Protein AF-A0A853CDH7-F1 (afdb_monomer)

Organism: NCBI:txid2026353

Structure (mmCIF, N/CA/C/O backbone):
data_AF-A0A853CDH7-F1
#
_entry.id   AF-A0A853CDH7-F1
#
loop_
_atom_site.group_PDB
_atom_site.id
_atom_site.type_symbol
_atom_site.label_atom_id
_atom_site.label_alt_id
_atom_site.label_comp_id
_atom_site.label_asym_id
_atom_site.label_entity_id
_atom_site.label_seq_id
_atom_site.pdbx_PDB_ins_code
_atom_site.Cartn_x
_atom_site.Cartn_y
_atom_site.Cartn_z
_atom_site.occupancy
_atom_site.B_iso_or_equiv
_atom_site.auth_seq_id
_atom_site.auth_comp_id
_atom_site.auth_asym_id
_atom_site.auth_atom_id
_atom_site.pdbx_PDB_model_num
ATOM 1 N N . MET A 1 1 ? 2.719 20.093 34.905 1.00 59.91 1 MET A N 1
ATOM 2 C CA . MET A 1 1 ? 2.509 20.509 33.494 1.00 59.91 1 MET A CA 1
ATOM 3 C C . MET A 1 1 ? 3.805 20.826 32.738 1.00 59.91 1 MET A C 1
ATOM 5 O O . MET A 1 1 ? 3.931 20.360 31.616 1.00 59.91 1 MET A O 1
ATOM 9 N N . ARG A 1 2 ? 4.792 21.527 33.325 1.00 69.69 2 ARG A N 1
ATOM 10 C CA . ARG A 1 2 ? 6.049 21.922 32.642 1.00 69.69 2 ARG A CA 1
ATOM 11 C C . ARG A 1 2 ? 6.884 20.754 32.084 1.00 69.69 2 ARG A C 1
ATOM 13 O O . ARG A 1 2 ? 7.330 20.826 30.949 1.00 69.69 2 ARG A O 1
ATOM 20 N N . SER A 1 3 ? 7.018 19.650 32.823 1.00 78.12 3 SER A N 1
ATOM 21 C CA . SER A 1 3 ? 7.796 18.475 32.381 1.00 78.12 3 SER A CA 1
ATOM 22 C C . SER A 1 3 ? 7.256 17.836 31.089 1.00 78.12 3 SER A C 1
ATOM 24 O O . SER A 1 3 ? 8.031 17.579 30.176 1.00 78.12 3 SER A O 1
ATOM 26 N N . ARG A 1 4 ? 5.930 17.687 30.942 1.00 84.50 4 ARG A N 1
ATOM 27 C CA . ARG A 1 4 ? 5.322 17.115 29.723 1.00 84.50 4 ARG A CA 1
ATOM 28 C C . ARG A 1 4 ? 5.527 17.996 28.489 1.00 84.50 4 ARG A C 1
ATOM 30 O O . ARG A 1 4 ? 5.708 17.471 27.398 1.00 84.50 4 ARG A O 1
ATOM 37 N N . VAL A 1 5 ? 5.527 19.318 28.668 1.00 88.19 5 VAL A N 1
ATOM 38 C CA . VAL A 1 5 ? 5.786 20.285 27.587 1.00 88.19 5 VAL A CA 1
ATOM 39 C C . VAL A 1 5 ? 7.238 20.192 27.122 1.00 88.19 5 VAL A C 1
ATOM 41 O O . VAL A 1 5 ? 7.491 20.151 25.922 1.00 88.19 5 VAL A O 1
ATOM 44 N N . VAL A 1 6 ? 8.185 20.080 28.059 1.00 88.88 6 VAL A N 1
ATOM 45 C CA . VAL A 1 6 ? 9.607 19.892 27.736 1.00 88.88 6 VAL A CA 1
ATOM 46 C C . VAL A 1 6 ? 9.821 18.572 26.996 1.00 88.88 6 VAL A C 1
ATOM 48 O O . VAL A 1 6 ? 10.463 18.562 25.950 1.00 88.88 6 VAL A O 1
ATOM 51 N N . THR A 1 7 ? 9.228 17.471 27.465 1.00 86.25 7 THR A N 1
ATOM 52 C CA . THR A 1 7 ? 9.325 16.177 26.774 1.00 86.25 7 THR A CA 1
ATOM 53 C C . THR A 1 7 ? 8.718 16.237 25.372 1.00 86.25 7 THR A C 1
ATOM 55 O O . THR A 1 7 ? 9.333 15.752 24.426 1.00 86.25 7 THR A O 1
ATOM 58 N N . ALA A 1 8 ? 7.555 16.875 25.204 1.00 90.25 8 ALA A N 1
ATOM 59 C CA . ALA A 1 8 ? 6.933 17.043 23.891 1.00 90.25 8 ALA A CA 1
ATOM 60 C C . ALA A 1 8 ? 7.823 17.853 22.936 1.00 90.25 8 ALA A C 1
ATOM 62 O O . ALA A 1 8 ? 7.998 17.458 21.783 1.00 90.25 8 ALA A O 1
ATOM 63 N N . LEU A 1 9 ? 8.439 18.937 23.415 1.00 91.38 9 LEU A N 1
ATOM 64 C CA . LEU A 1 9 ? 9.381 19.736 22.631 1.00 91.38 9 LEU A CA 1
ATOM 65 C C . LEU A 1 9 ? 10.607 18.925 22.206 1.00 91.38 9 LEU A C 1
ATOM 67 O O . LEU A 1 9 ? 10.959 18.940 21.029 1.00 91.38 9 LEU A O 1
ATOM 71 N N . VAL A 1 10 ? 11.214 18.172 23.127 1.00 93.69 10 VAL A N 1
ATOM 72 C CA . VAL A 1 10 ? 12.392 17.339 22.835 1.00 93.69 10 VAL A CA 1
ATOM 73 C C . VAL A 1 10 ? 12.064 16.259 21.803 1.00 93.69 10 VAL A C 1
ATOM 75 O O . VAL A 1 10 ? 12.795 16.105 20.827 1.00 93.69 10 VAL A O 1
ATOM 78 N N . VAL A 1 11 ? 10.942 15.550 21.965 1.00 92.50 11 VAL A N 1
ATOM 79 C CA . VAL A 1 11 ? 10.511 14.507 21.019 1.00 92.50 11 VAL A CA 1
ATOM 80 C C . VAL A 1 11 ? 10.202 15.106 19.645 1.00 92.50 11 VAL A C 1
ATOM 82 O O . VAL A 1 11 ? 10.595 14.541 18.625 1.00 92.50 11 VAL A O 1
ATOM 85 N N . THR A 1 12 ? 9.561 16.277 19.598 1.00 91.00 12 THR A N 1
ATOM 86 C CA . THR A 1 12 ? 9.256 16.967 18.334 1.00 91.00 12 THR A CA 1
ATOM 87 C C . THR A 1 12 ? 10.538 17.403 17.627 1.00 91.00 12 THR A C 1
ATOM 89 O O . THR A 1 12 ? 10.708 17.135 16.438 1.00 91.00 12 THR A O 1
ATOM 92 N N . ALA A 1 13 ? 11.470 18.023 18.355 1.00 93.06 13 ALA A N 1
ATOM 93 C CA . ALA A 1 13 ? 12.754 18.451 17.810 1.00 93.06 13 ALA A CA 1
ATOM 94 C C . ALA A 1 13 ? 13.559 17.255 17.276 1.00 93.06 13 ALA A C 1
ATOM 96 O O . ALA A 1 13 ? 14.056 17.308 16.151 1.00 93.06 13 ALA A O 1
ATOM 97 N N . ALA A 1 14 ? 13.611 16.150 18.025 1.00 91.25 14 ALA A N 1
ATOM 98 C CA . ALA A 1 14 ? 14.257 14.913 17.589 1.00 91.25 14 ALA A CA 1
ATOM 99 C C . ALA A 1 14 ? 13.589 14.310 16.336 1.00 91.25 14 ALA A C 1
ATOM 101 O O . ALA A 1 14 ? 14.267 13.892 15.400 1.00 91.25 14 ALA A O 1
ATOM 102 N N . GLY A 1 15 ? 12.255 14.304 16.261 1.00 91.25 15 GLY A N 1
ATOM 103 C CA . GLY A 1 15 ? 11.535 13.823 15.078 1.00 91.25 15 GLY A CA 1
AT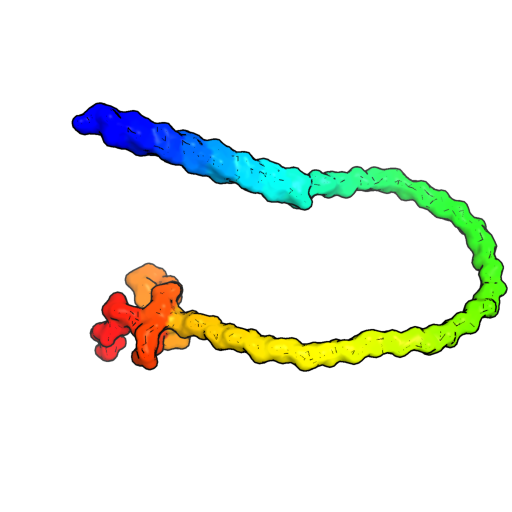OM 104 C C . GLY A 1 15 ? 11.805 14.667 13.826 1.00 91.25 15 GLY A C 1
ATOM 105 O O . GLY A 1 15 ? 11.985 14.129 12.726 1.00 91.25 15 GLY A O 1
ATOM 106 N N . LEU A 1 16 ? 11.882 15.993 13.985 1.00 90.88 16 LEU A N 1
ATOM 107 C CA . LEU A 1 16 ? 12.185 16.924 12.897 1.00 90.88 16 LEU A CA 1
ATOM 108 C C . LEU A 1 16 ? 13.619 16.754 12.378 1.00 90.88 16 LEU A C 1
ATOM 110 O O . LEU A 1 16 ? 13.819 16.738 11.158 1.00 90.88 16 LEU A O 1
ATOM 114 N N . THR A 1 17 ? 14.602 16.564 13.264 1.00 89.75 17 THR A N 1
ATOM 115 C CA . THR A 1 17 ? 16.004 16.348 12.867 1.00 89.75 17 THR A CA 1
ATOM 116 C C . THR A 1 17 ? 16.187 15.019 12.139 1.00 89.75 17 THR A C 1
ATOM 118 O O . THR A 1 17 ? 16.797 14.997 11.068 1.00 89.75 17 THR A O 1
ATOM 121 N N . VAL A 1 18 ? 15.581 13.932 12.631 1.00 93.00 18 VAL A N 1
ATOM 122 C CA . VAL A 1 18 ? 15.607 12.616 11.965 1.00 93.00 18 VAL A CA 1
ATOM 123 C C . VAL A 1 18 ? 14.965 12.689 10.576 1.00 93.00 18 VAL A C 1
ATOM 125 O O . VAL A 1 18 ? 15.539 12.213 9.593 1.00 93.00 18 VAL A O 1
ATOM 128 N N . SER A 1 19 ? 13.814 13.355 10.454 1.00 87.94 19 SER A N 1
ATOM 129 C CA . SER A 1 19 ? 13.125 13.533 9.168 1.00 87.94 19 SER A CA 1
ATOM 130 C C . SER A 1 19 ? 13.953 14.346 8.167 1.00 87.94 19 SER A C 1
ATOM 132 O O . SER A 1 19 ? 14.002 14.019 6.977 1.00 87.94 19 SER A O 1
ATOM 134 N N . ALA A 1 20 ? 14.626 15.403 8.630 1.00 86.38 20 ALA A N 1
ATOM 135 C CA . ALA A 1 20 ? 15.514 16.214 7.801 1.00 86.38 20 ALA A CA 1
ATOM 136 C C . ALA A 1 20 ? 16.762 15.431 7.354 1.00 86.38 20 ALA A C 1
ATOM 138 O O . ALA A 1 20 ? 17.140 15.505 6.181 1.00 86.38 20 ALA A O 1
ATOM 139 N N . ALA A 1 21 ? 17.361 14.637 8.246 1.00 90.19 21 ALA A N 1
ATOM 140 C CA . ALA A 1 21 ? 18.499 13.779 7.927 1.00 90.19 21 ALA A CA 1
ATOM 141 C C . ALA A 1 21 ? 18.134 12.722 6.869 1.00 90.19 21 ALA A C 1
ATOM 143 O O . ALA A 1 21 ? 18.835 12.590 5.866 1.00 90.19 21 ALA A O 1
ATOM 144 N N . LEU A 1 22 ? 16.992 12.041 7.021 1.00 88.00 22 LEU A N 1
ATOM 145 C CA . LEU A 1 22 ? 16.495 11.064 6.044 1.00 88.00 22 LEU A CA 1
ATOM 146 C C . LEU A 1 22 ? 16.242 11.689 4.666 1.00 88.00 22 LEU A C 1
ATOM 148 O O . LEU A 1 22 ? 16.622 11.103 3.649 1.00 88.00 22 LEU A O 1
ATOM 152 N N . ARG A 1 23 ? 15.651 12.894 4.615 1.00 82.56 23 ARG A N 1
ATOM 153 C CA . ARG A 1 23 ? 15.472 13.642 3.358 1.00 82.56 23 ARG A CA 1
ATOM 154 C C . ARG A 1 23 ? 16.808 13.973 2.694 1.00 82.56 23 ARG A C 1
ATOM 156 O O . ARG A 1 23 ? 16.942 13.761 1.493 1.00 82.56 23 ARG A O 1
ATOM 163 N N . ARG A 1 24 ? 17.813 14.415 3.460 1.00 79.94 24 ARG A N 1
ATOM 164 C CA . ARG A 1 24 ? 19.162 14.685 2.928 1.00 79.94 24 ARG A CA 1
ATOM 165 C C . ARG A 1 24 ? 19.850 13.426 2.408 1.00 79.94 24 ARG A C 1
ATOM 167 O O . ARG A 1 2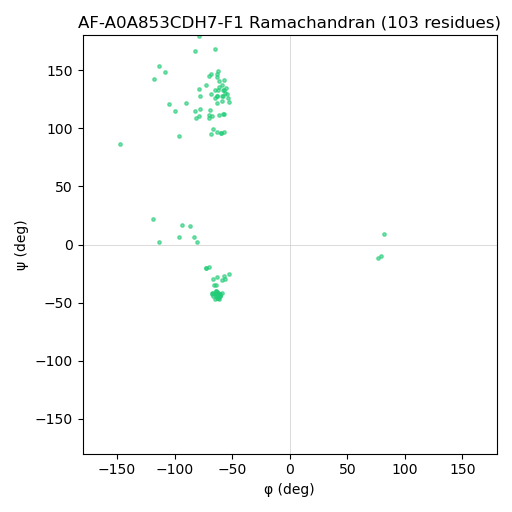4 ? 20.448 13.476 1.340 1.00 79.94 24 ARG A O 1
ATOM 174 N N . ILE A 1 25 ? 19.753 12.302 3.117 1.00 81.19 25 ILE A N 1
ATOM 175 C CA . ILE A 1 25 ? 20.355 11.031 2.681 1.00 81.19 25 ILE A CA 1
ATOM 176 C C . ILE A 1 25 ? 19.701 10.545 1.383 1.00 81.19 25 ILE A C 1
ATOM 178 O O . ILE A 1 25 ? 20.403 10.155 0.452 1.00 81.19 25 ILE A O 1
ATOM 182 N N . ARG A 1 26 ? 18.367 10.612 1.286 1.00 78.62 26 ARG A N 1
ATOM 183 C CA . ARG A 1 26 ? 17.640 10.270 0.053 1.00 78.62 26 ARG A CA 1
ATOM 184 C C . ARG A 1 26 ? 17.987 11.209 -1.101 1.00 78.62 26 ARG A C 1
ATOM 186 O O . ARG A 1 26 ? 18.230 10.725 -2.196 1.00 78.62 26 ARG A O 1
ATOM 193 N N . GLY A 1 27 ? 18.088 12.514 -0.847 1.00 73.31 27 GLY A N 1
ATOM 194 C CA . GLY A 1 27 ? 18.522 13.496 -1.844 1.00 73.31 27 GLY A CA 1
ATOM 195 C C . GLY A 1 27 ? 19.952 13.259 -2.336 1.00 73.31 27 GLY A C 1
ATOM 196 O O . GLY A 1 27 ? 20.188 13.285 -3.536 1.00 73.31 27 GLY A O 1
ATOM 197 N N . ARG A 1 28 ? 20.896 12.927 -1.441 1.00 65.69 28 ARG A N 1
ATOM 198 C CA . ARG A 1 28 ? 22.268 12.550 -1.832 1.00 65.69 28 ARG A CA 1
ATOM 199 C C . ARG A 1 28 ? 22.315 11.269 -2.662 1.00 65.69 28 ARG A C 1
ATOM 201 O O . ARG A 1 28 ? 23.132 11.169 -3.564 1.00 65.69 28 ARG A O 1
ATOM 208 N N . ARG A 1 29 ? 21.438 10.299 -2.385 1.00 58.84 29 ARG A N 1
ATOM 209 C CA . ARG A 1 29 ? 21.314 9.086 -3.213 1.00 58.84 29 ARG A CA 1
ATOM 210 C C . ARG A 1 29 ? 20.649 9.351 -4.569 1.00 58.84 29 ARG A C 1
ATOM 212 O O . ARG A 1 29 ? 20.832 8.553 -5.476 1.00 58.84 29 ARG A O 1
ATOM 219 N N . ALA A 1 30 ? 19.907 10.448 -4.705 1.00 60.00 30 ALA A N 1
ATOM 220 C CA . ALA A 1 30 ? 19.195 10.828 -5.923 1.00 60.00 30 ALA A CA 1
ATOM 221 C C . ALA A 1 30 ? 19.966 11.825 -6.814 1.00 60.00 30 ALA A C 1
ATOM 223 O O . ALA A 1 30 ? 19.409 12.303 -7.796 1.00 60.00 30 ALA A O 1
ATOM 224 N N . GLY A 1 31 ? 21.222 12.152 -6.495 1.00 46.00 31 GLY A N 1
ATOM 225 C CA . GLY A 1 31 ? 21.977 13.160 -7.235 1.00 46.00 31 GLY A CA 1
ATOM 226 C C . GLY A 1 31 ? 23.469 12.874 -7.293 1.00 46.00 31 GLY A C 1
ATOM 227 O O . GLY A 1 31 ? 24.236 13.436 -6.517 1.00 46.00 31 GLY A O 1
ATOM 228 N N . ALA A 1 32 ? 23.884 12.077 -8.276 1.00 52.03 32 ALA A N 1
ATOM 229 C CA . ALA A 1 32 ? 25.034 12.495 -9.062 1.00 52.03 32 ALA A CA 1
ATOM 230 C C . ALA A 1 32 ? 24.476 13.466 -10.117 1.00 52.03 32 ALA A C 1
ATOM 232 O O . ALA A 1 32 ? 23.655 13.035 -10.931 1.00 52.03 32 ALA A O 1
ATOM 233 N N . PRO A 1 33 ? 24.825 14.764 -10.110 1.00 50.72 33 PRO A N 1
ATOM 234 C CA . PRO A 1 33 ? 24.620 15.560 -11.306 1.00 50.72 33 PRO A CA 1
ATOM 235 C C . PRO A 1 33 ? 25.418 14.876 -12.416 1.00 50.72 33 PRO A C 1
ATOM 237 O O . PRO A 1 33 ? 26.618 14.641 -12.264 1.00 50.72 33 PRO A O 1
ATOM 240 N N . ALA A 1 34 ? 24.744 14.512 -13.506 1.00 51.72 34 ALA A N 1
ATOM 241 C CA . ALA A 1 34 ? 25.426 14.207 -14.747 1.00 51.72 34 ALA A CA 1
ATOM 242 C C . ALA A 1 34 ? 26.176 15.482 -15.140 1.00 51.72 34 ALA A C 1
ATOM 244 O O . ALA A 1 34 ? 25.600 16.426 -15.676 1.00 51.72 34 ALA A O 1
ATOM 245 N N . VAL A 1 35 ? 27.456 15.541 -14.780 1.00 48.44 35 VAL A N 1
ATOM 246 C CA . VAL A 1 35 ? 28.401 16.436 -15.426 1.00 48.44 35 VAL A CA 1
ATOM 247 C C . VAL A 1 35 ? 28.328 16.051 -16.893 1.00 48.44 35 VAL A C 1
ATOM 249 O O . VAL A 1 35 ? 28.667 14.921 -17.246 1.00 48.44 35 VAL A O 1
ATOM 252 N N . SER A 1 36 ? 27.811 16.949 -17.728 1.00 50.69 36 SER A N 1
ATOM 253 C CA . SER A 1 36 ? 27.945 16.838 -19.173 1.00 50.69 36 SER A CA 1
ATOM 254 C C . SER A 1 36 ? 29.438 16.769 -19.464 1.00 50.69 36 SER A C 1
ATOM 256 O O . SER A 1 36 ? 30.130 17.786 -19.447 1.00 50.69 36 SER A O 1
ATOM 258 N N . ALA A 1 37 ? 29.953 15.554 -19.636 1.00 50.88 37 ALA A N 1
ATOM 259 C CA . ALA A 1 37 ? 31.297 15.356 -20.130 1.00 50.88 37 ALA A CA 1
ATOM 260 C C . ALA A 1 37 ? 31.374 16.058 -21.495 1.00 50.88 37 ALA A C 1
ATOM 262 O O . ALA A 1 37 ? 30.450 15.893 -22.302 1.00 50.88 37 ALA A O 1
ATOM 263 N N . PRO A 1 38 ? 32.418 16.859 -21.775 1.00 50.00 38 PRO A N 1
ATOM 264 C CA . PRO A 1 38 ? 32.639 17.320 -23.134 1.00 50.00 38 PRO A CA 1
ATOM 265 C C . PRO A 1 38 ? 32.721 16.082 -24.027 1.00 50.00 38 PRO A C 1
ATOM 267 O O . PRO A 1 38 ? 33.353 15.091 -23.655 1.00 50.00 38 PRO A O 1
ATOM 270 N N . ALA A 1 39 ? 32.031 16.118 -25.166 1.00 58.47 39 ALA A N 1
ATOM 271 C CA . ALA A 1 39 ? 32.054 15.040 -26.139 1.00 58.47 39 ALA A CA 1
ATOM 272 C C . ALA A 1 39 ? 33.500 14.833 -26.611 1.00 58.47 39 ALA A C 1
ATOM 274 O O . ALA A 1 39 ? 33.995 15.543 -27.485 1.00 58.47 39 ALA A O 1
ATOM 275 N N . VAL A 1 40 ? 34.193 13.876 -25.997 1.00 57.97 40 VAL A N 1
ATOM 276 C CA . VAL A 1 40 ? 35.456 13.359 -26.506 1.00 57.97 40 VAL A CA 1
ATOM 277 C C . VAL A 1 40 ? 35.094 12.638 -27.795 1.00 57.97 40 VAL A C 1
ATOM 279 O O . VAL A 1 40 ? 34.398 11.623 -27.767 1.00 57.97 40 VAL A O 1
ATOM 282 N N . GLN A 1 41 ? 35.505 13.200 -28.930 1.00 57.75 41 GLN A N 1
ATOM 283 C CA . GLN A 1 41 ? 35.433 12.500 -30.205 1.00 57.75 41 GLN A CA 1
ATOM 284 C C . GLN A 1 41 ? 36.239 11.210 -30.053 1.00 57.75 41 GLN A C 1
ATOM 286 O O . GLN A 1 41 ? 37.451 11.244 -29.834 1.00 57.75 41 GLN A O 1
ATOM 291 N N . ALA A 1 42 ? 35.545 10.074 -30.080 1.00 60.22 42 ALA A N 1
ATOM 292 C CA . ALA A 1 42 ? 36.193 8.779 -30.012 1.00 60.22 42 ALA A CA 1
ATOM 293 C C . ALA A 1 42 ? 37.101 8.625 -31.245 1.00 60.22 42 ALA A C 1
ATOM 295 O O . ALA A 1 42 ? 36.649 8.908 -32.359 1.00 60.22 42 ALA A O 1
ATOM 296 N N . PRO A 1 43 ? 38.363 8.191 -31.087 1.00 59.34 43 PRO A N 1
ATOM 297 C CA . PRO A 1 43 ? 39.186 7.851 -32.235 1.00 59.34 43 PRO A CA 1
ATOM 298 C C . PRO A 1 43 ? 38.486 6.743 -33.029 1.00 59.34 43 PRO A C 1
ATOM 300 O O . PRO A 1 43 ? 38.091 5.720 -32.467 1.00 59.34 43 PRO A O 1
ATOM 303 N N . VAL A 1 44 ? 38.309 6.963 -34.334 1.00 63.09 44 VAL A N 1
ATOM 304 C CA . VAL A 1 44 ? 37.787 5.951 -35.258 1.00 63.09 44 VAL A CA 1
ATOM 305 C C . VAL A 1 44 ? 38.853 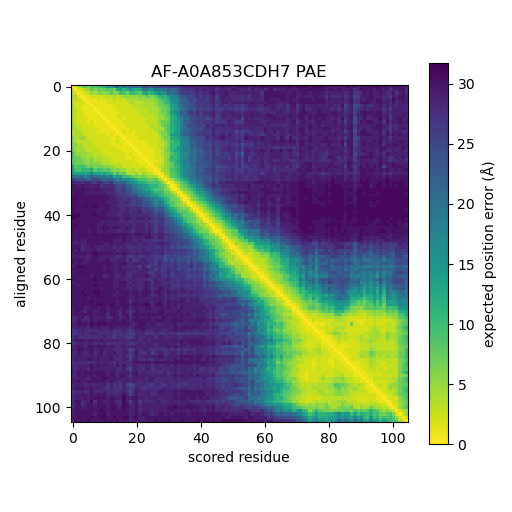4.869 -35.387 1.00 63.09 44 VAL A C 1
ATOM 307 O O . VAL A 1 44 ? 39.815 5.003 -36.140 1.00 63.09 44 VAL A O 1
ATOM 310 N N . VAL A 1 45 ? 38.714 3.815 -34.589 1.00 61.84 45 VAL A N 1
ATOM 311 C CA . VAL A 1 45 ? 39.543 2.616 -34.701 1.00 61.84 45 VAL A CA 1
ATOM 312 C C . VAL A 1 45 ? 39.001 1.809 -35.884 1.00 61.84 45 VAL A C 1
ATOM 314 O O . VAL A 1 45 ? 37.790 1.571 -35.919 1.00 61.84 45 VAL A O 1
ATOM 317 N N . PRO A 1 46 ? 39.829 1.396 -36.861 1.00 60.31 46 PRO A N 1
ATOM 318 C CA . PRO A 1 46 ? 39.356 0.534 -37.935 1.00 60.31 46 PRO A CA 1
ATOM 319 C C . PRO A 1 46 ? 38.785 -0.747 -37.326 1.00 60.31 46 PRO A C 1
ATOM 321 O O . PRO A 1 46 ? 39.428 -1.402 -36.500 1.00 60.31 46 PRO A O 1
ATOM 324 N N . VAL A 1 47 ? 37.552 -1.075 -37.711 1.00 65.12 47 VAL A N 1
ATOM 325 C CA . VAL A 1 47 ? 36.897 -2.318 -37.312 1.00 65.12 47 VAL A CA 1
ATOM 326 C C . VAL A 1 47 ? 37.663 -3.452 -37.978 1.00 65.12 47 VAL A C 1
ATOM 328 O O . VAL A 1 47 ? 37.510 -3.715 -39.165 1.00 65.12 47 VAL A O 1
ATOM 331 N N . VAL A 1 48 ? 38.543 -4.095 -37.214 1.00 68.50 48 VAL A N 1
ATOM 332 C CA . VAL A 1 48 ? 39.082 -5.398 -37.591 1.00 68.50 48 VAL A CA 1
ATOM 333 C C . VAL A 1 48 ? 37.928 -6.376 -37.438 1.00 68.50 48 VAL A C 1
ATOM 335 O O . VAL A 1 48 ? 37.491 -6.641 -36.316 1.00 68.50 48 VAL A O 1
ATOM 338 N N . GLU A 1 49 ? 37.405 -6.851 -38.563 1.00 66.62 49 GLU A N 1
ATOM 339 C CA . GLU A 1 49 ? 36.378 -7.885 -38.597 1.00 66.62 49 GLU A CA 1
ATOM 340 C C . GLU A 1 49 ? 36.958 -9.146 -37.951 1.00 66.62 49 GLU A C 1
ATOM 342 O O . GLU A 1 49 ? 37.936 -9.725 -38.427 1.00 66.62 49 GLU A O 1
ATOM 347 N N . ARG A 1 50 ? 36.435 -9.497 -36.777 1.00 73.12 50 ARG A N 1
ATOM 348 C CA . ARG A 1 50 ? 36.857 -10.678 -36.026 1.00 73.12 50 ARG A CA 1
ATOM 349 C C . ARG A 1 50 ? 35.773 -11.727 -36.176 1.00 73.12 50 ARG A C 1
ATOM 351 O O . ARG A 1 50 ? 34.651 -11.493 -35.729 1.00 73.12 50 ARG A O 1
ATOM 358 N N . ASP A 1 51 ? 36.135 -12.882 -36.726 1.00 76.25 51 ASP A N 1
ATOM 359 C CA . ASP A 1 51 ? 35.299 -14.080 -36.685 1.00 76.25 51 ASP A CA 1
ATOM 360 C C . ASP A 1 51 ? 35.119 -14.513 -35.225 1.00 76.25 51 ASP A C 1
ATOM 362 O O . ASP A 1 51 ? 35.983 -15.146 -34.614 1.00 76.25 51 ASP A O 1
ATOM 366 N N . ALA A 1 52 ? 34.000 -14.107 -34.631 1.00 77.38 52 ALA A N 1
ATOM 367 C CA . ALA A 1 52 ? 33.629 -14.468 -33.274 1.00 77.38 52 ALA A CA 1
ATOM 368 C C . ALA A 1 52 ? 32.612 -15.612 -33.313 1.00 77.38 52 ALA A C 1
ATOM 370 O O . ALA A 1 52 ? 31.479 -15.450 -33.766 1.00 77.38 52 ALA A O 1
ATOM 371 N N . VAL A 1 53 ? 33.008 -16.774 -32.796 1.00 80.44 53 VAL A N 1
ATOM 372 C CA . VAL A 1 53 ? 32.110 -17.921 -32.628 1.00 80.44 53 VAL A CA 1
ATOM 373 C C . VAL A 1 53 ? 31.232 -17.688 -31.396 1.00 80.44 53 VAL A C 1
ATOM 375 O O . VAL A 1 53 ? 31.732 -17.603 -30.273 1.00 80.44 53 VAL A O 1
ATOM 378 N N . ILE A 1 54 ? 29.914 -17.590 -31.592 1.00 80.62 54 ILE A N 1
ATOM 379 C CA . ILE A 1 54 ? 28.948 -17.486 -30.491 1.00 80.62 54 ILE A CA 1
ATOM 380 C C . ILE A 1 54 ? 28.677 -18.887 -29.942 1.00 80.62 54 ILE A C 1
ATOM 382 O O . ILE A 1 54 ? 28.005 -19.697 -30.578 1.00 80.62 54 ILE A O 1
ATOM 386 N N . LEU A 1 55 ? 29.176 -19.164 -28.738 1.00 84.62 55 LEU A N 1
ATOM 387 C CA . LEU A 1 55 ? 28.829 -20.385 -28.017 1.00 84.62 55 LEU A CA 1
ATOM 388 C C . LEU A 1 55 ? 27.449 -20.234 -27.358 1.00 84.62 55 LEU A C 1
ATOM 390 O O . LEU A 1 55 ? 27.184 -19.211 -26.716 1.00 84.62 55 LEU A O 1
ATOM 394 N N . PRO A 1 56 ? 26.559 -21.232 -27.480 1.00 82.00 56 PRO A N 1
ATOM 395 C CA . PRO A 1 56 ? 25.272 -21.198 -26.808 1.00 82.00 56 PRO A CA 1
ATOM 396 C C . PRO A 1 56 ? 25.475 -21.361 -25.298 1.00 82.00 56 PRO A C 1
ATOM 398 O O . PRO A 1 56 ? 25.844 -22.429 -24.814 1.00 82.00 56 PRO A O 1
ATOM 401 N N . PHE A 1 57 ? 25.205 -20.299 -24.542 1.00 82.25 57 PHE A N 1
ATOM 402 C CA . PHE A 1 57 ? 25.126 -20.368 -23.086 1.00 82.25 57 PHE A CA 1
ATOM 403 C C . PHE A 1 57 ? 23.683 -20.678 -22.669 1.00 82.25 57 PHE A C 1
ATOM 405 O O . PHE A 1 57 ? 22.778 -19.905 -23.008 1.00 82.25 57 PHE A O 1
ATOM 412 N N . PRO A 1 58 ? 23.427 -21.777 -21.936 1.00 82.50 58 PRO A N 1
ATOM 413 C CA . PRO A 1 58 ? 22.087 -22.077 -21.457 1.00 82.50 58 PRO A CA 1
ATOM 414 C C . PRO A 1 58 ? 21.646 -20.995 -20.468 1.00 82.50 58 PRO A C 1
ATOM 416 O O . PRO A 1 58 ? 22.341 -20.694 -19.495 1.00 82.50 58 PRO A O 1
ATOM 419 N N . ARG A 1 59 ? 20.481 -20.388 -20.719 1.00 81.75 59 AR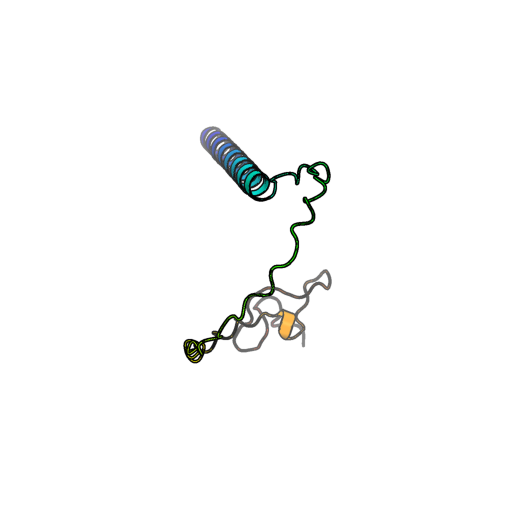G A N 1
ATOM 420 C CA . ARG A 1 59 ? 19.892 -19.441 -19.769 1.00 81.75 59 ARG A CA 1
ATOM 421 C C . ARG A 1 59 ? 19.339 -20.206 -18.565 1.00 81.75 59 ARG A C 1
ATOM 423 O O . ARG A 1 59 ? 18.679 -21.227 -18.764 1.00 81.75 59 ARG A 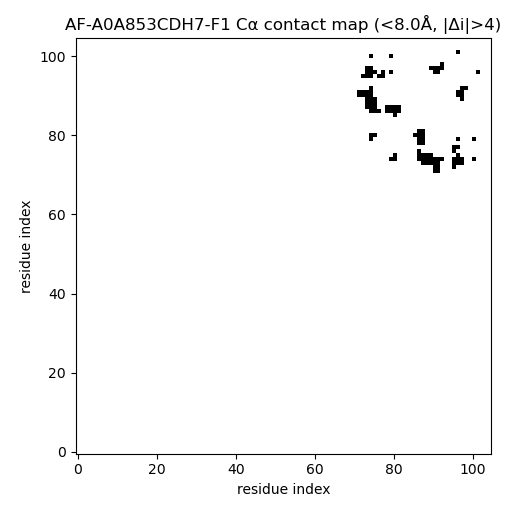O 1
ATOM 430 N N . PRO A 1 60 ? 19.547 -19.707 -17.335 1.00 81.06 60 PRO A N 1
ATOM 431 C CA . PRO A 1 60 ? 18.892 -20.259 -16.159 1.00 81.06 60 PRO A CA 1
ATOM 432 C C . PRO A 1 60 ? 17.374 -20.270 -16.360 1.00 81.06 60 PRO A C 1
ATOM 434 O O . PRO A 1 60 ? 16.789 -19.252 -16.739 1.00 81.06 60 PRO A O 1
ATOM 437 N N . ALA A 1 61 ? 16.740 -21.416 -16.116 1.00 81.00 61 ALA A N 1
ATOM 438 C CA . ALA A 1 61 ? 15.289 -21.517 -16.147 1.00 81.00 61 ALA A CA 1
ATOM 439 C C . ALA A 1 61 ? 14.694 -20.618 -15.052 1.00 81.00 61 ALA A C 1
ATOM 441 O O . ALA A 1 61 ? 15.089 -20.694 -13.888 1.00 81.00 61 ALA A O 1
ATOM 442 N N . VAL A 1 62 ? 13.750 -19.753 -15.427 1.00 80.69 62 VAL A N 1
ATOM 443 C CA . VAL A 1 62 ? 13.013 -18.928 -14.465 1.00 80.69 62 VAL A CA 1
ATOM 444 C C . VAL A 1 62 ? 12.101 -19.853 -13.663 1.00 80.69 62 VAL A C 1
ATOM 446 O O . VAL A 1 62 ? 11.204 -20.483 -14.220 1.00 80.69 62 VAL A O 1
ATOM 449 N N . ALA A 1 63 ? 12.348 -19.950 -12.358 1.00 82.12 63 ALA A N 1
ATOM 450 C CA . ALA A 1 63 ? 11.465 -20.670 -11.453 1.00 82.12 63 ALA A CA 1
ATOM 451 C C . ALA A 1 63 ? 10.079 -19.992 -11.412 1.00 82.12 63 ALA A C 1
ATOM 453 O O . ALA A 1 63 ? 10.008 -18.760 -11.502 1.00 82.12 63 ALA A O 1
ATOM 454 N N . PRO A 1 64 ? 8.982 -20.755 -11.245 1.00 79.19 64 PRO A N 1
ATOM 455 C CA . PRO A 1 64 ? 7.654 -20.182 -11.064 1.00 79.19 64 PRO A CA 1
ATOM 456 C C . PRO A 1 64 ? 7.669 -19.178 -9.910 1.00 79.19 64 PRO A C 1
ATOM 458 O O . PRO A 1 64 ? 8.101 -19.508 -8.803 1.00 79.19 64 PRO A O 1
ATOM 461 N N . GLN A 1 65 ? 7.218 -17.946 -10.162 1.00 80.44 65 GLN A N 1
ATOM 462 C CA . GLN A 1 65 ? 7.092 -16.974 -9.084 1.00 80.44 65 GLN A CA 1
ATOM 463 C C . GLN A 1 65 ? 6.031 -17.462 -8.089 1.00 80.44 65 GLN A C 1
ATOM 465 O O . GLN A 1 65 ? 4.945 -17.871 -8.512 1.00 80.44 65 GLN A O 1
ATOM 470 N N . PRO A 1 66 ? 6.314 -17.424 -6.775 1.00 80.94 66 PRO A N 1
ATOM 471 C CA . PRO A 1 66 ? 5.304 -17.732 -5.778 1.00 80.94 66 PRO A CA 1
ATOM 472 C C . PRO A 1 66 ? 4.124 -16.769 -5.936 1.00 80.94 66 PRO A C 1
ATOM 474 O O . PRO A 1 66 ? 4.317 -15.569 -6.145 1.00 80.94 66 PRO A O 1
ATOM 477 N N . ALA A 1 67 ? 2.904 -17.307 -5.848 1.00 80.19 67 ALA A N 1
ATOM 478 C CA . ALA A 1 67 ? 1.680 -16.526 -5.962 1.00 80.19 67 ALA A CA 1
ATOM 479 C C . ALA A 1 67 ? 1.722 -15.342 -4.986 1.00 80.19 67 ALA A C 1
ATOM 481 O O . ALA A 1 67 ? 1.898 -15.517 -3.777 1.00 80.19 67 ALA A O 1
ATOM 482 N N . GLN A 1 68 ? 1.591 -14.129 -5.523 1.00 78.19 68 GLN A N 1
ATOM 483 C CA . GLN A 1 68 ? 1.631 -12.925 -4.710 1.00 78.19 68 GLN A CA 1
ATOM 484 C C . GLN A 1 68 ? 0.378 -12.889 -3.818 1.00 78.19 68 GLN A C 1
ATOM 486 O O . GLN A 1 68 ? -0.731 -13.060 -4.332 1.00 78.19 68 GLN A O 1
ATOM 491 N N . PRO A 1 69 ? 0.517 -12.683 -2.495 1.00 73.88 69 PRO A N 1
ATOM 492 C CA . PRO A 1 69 ? -0.633 -12.618 -1.605 1.00 73.88 69 PRO A CA 1
ATOM 493 C C . PRO A 1 69 ? -1.604 -11.528 -2.059 1.00 73.88 69 PRO A C 1
ATOM 495 O O . PRO A 1 69 ? -1.186 -10.399 -2.334 1.00 73.88 69 PRO A O 1
ATOM 498 N N . ALA A 1 70 ? -2.897 -11.855 -2.111 1.00 76.00 70 ALA A N 1
ATOM 499 C CA . ALA A 1 70 ? -3.931 -10.879 -2.426 1.00 76.00 70 ALA A CA 1
ATOM 500 C C . ALA A 1 70 ? -3.853 -9.703 -1.440 1.00 76.00 70 ALA A C 1
ATOM 502 O O . ALA A 1 70 ? -3.785 -9.890 -0.220 1.00 76.00 70 ALA A O 1
ATOM 503 N N . ALA A 1 71 ? -3.840 -8.479 -1.969 1.00 79.62 71 ALA A N 1
ATOM 504 C CA . ALA A 1 71 ? -3.828 -7.290 -1.133 1.00 79.62 71 ALA A CA 1
ATOM 505 C C . ALA A 1 71 ? -5.118 -7.222 -0.285 1.00 79.62 71 ALA A C 1
ATOM 507 O O . ALA A 1 71 ? -6.191 -7.584 -0.773 1.00 79.62 71 ALA A O 1
ATOM 508 N N . PRO A 1 72 ? -5.059 -6.736 0.970 1.00 82.44 72 PRO A N 1
ATOM 509 C CA . PRO A 1 72 ? -6.255 -6.583 1.791 1.00 82.44 72 PRO A CA 1
ATOM 510 C C . PRO A 1 72 ? -7.230 -5.579 1.167 1.00 82.44 72 PRO A C 1
ATOM 512 O O . PRO A 1 72 ? -6.845 -4.431 0.919 1.00 82.44 72 PRO A O 1
ATOM 515 N N . ALA A 1 73 ? -8.488 -5.990 0.996 1.00 87.81 73 ALA A N 1
ATOM 516 C CA . ALA A 1 73 ? -9.544 -5.153 0.433 1.00 87.81 73 ALA A CA 1
ATOM 517 C C . ALA A 1 73 ? -9.748 -3.851 1.228 1.00 87.81 73 ALA A C 1
ATOM 519 O O . ALA A 1 73 ? -9.685 -3.814 2.469 1.00 87.81 73 ALA A O 1
ATOM 520 N N . ARG A 1 74 ? -10.011 -2.761 0.507 1.00 90.44 74 ARG A N 1
ATOM 521 C CA . ARG A 1 74 ? -10.305 -1.436 1.056 1.00 90.44 74 ARG A CA 1
ATOM 522 C C . ARG A 1 74 ? -11.771 -1.100 0.858 1.00 90.44 74 ARG A C 1
ATOM 524 O O . ARG A 1 74 ? -12.400 -1.492 -0.114 1.00 90.44 74 ARG A O 1
ATOM 531 N N . CYS A 1 75 ? -12.325 -0.326 1.785 1.00 91.31 75 CYS A N 1
ATOM 532 C CA . CYS A 1 75 ? -13.724 0.091 1.717 1.00 91.31 75 CYS A CA 1
ATOM 533 C C . CYS A 1 75 ? -14.045 0.870 0.426 1.00 91.31 75 CYS A C 1
ATOM 535 O O . CYS A 1 75 ? -15.172 0.811 -0.067 1.00 91.31 75 CYS A O 1
ATOM 537 N N . GLY A 1 76 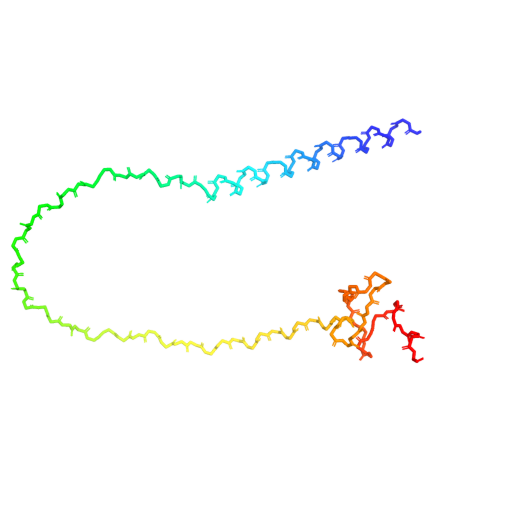? -13.066 1.601 -0.113 1.00 88.81 76 GLY A N 1
ATOM 538 C CA . GLY A 1 76 ? -13.163 2.318 -1.382 1.00 88.81 76 GLY A CA 1
ATOM 539 C C . GLY A 1 76 ? -13.371 1.407 -2.589 1.00 88.81 76 GLY A C 1
ATOM 540 O O . GLY A 1 76 ? -14.052 1.823 -3.522 1.00 88.81 76 GLY A O 1
ATOM 541 N N . ASP A 1 77 ? -12.897 0.159 -2.533 1.00 88.19 77 ASP A N 1
ATOM 542 C CA . ASP A 1 77 ? -13.056 -0.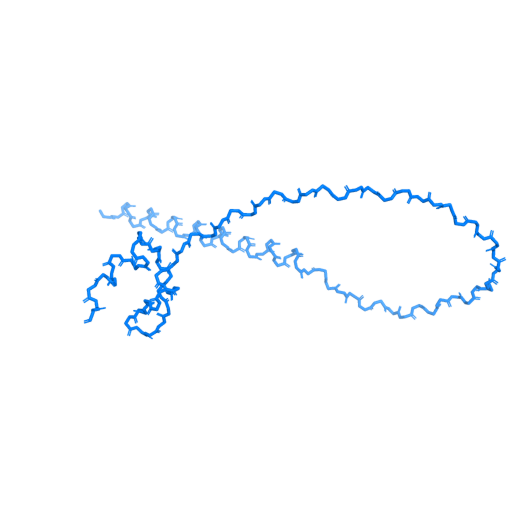821 -3.615 1.00 88.19 77 ASP A CA 1
ATOM 543 C C . ASP A 1 77 ? -14.535 -1.211 -3.793 1.00 88.19 77 ASP A C 1
ATOM 545 O O . ASP A 1 77 ? -14.988 -1.485 -4.897 1.00 8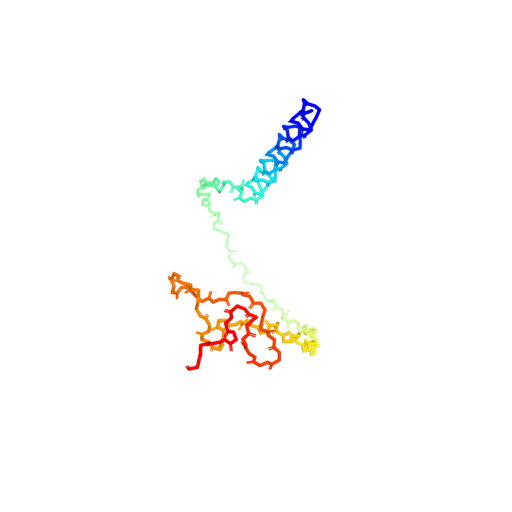8.19 77 ASP A O 1
ATOM 549 N N . SER A 1 78 ? -15.320 -1.162 -2.707 1.00 84.00 78 SER A N 1
ATOM 550 C CA . SER A 1 78 ? -16.782 -1.368 -2.703 1.00 84.00 78 SER A CA 1
ATOM 551 C C . SER A 1 78 ? -17.582 -0.058 -2.815 1.00 84.00 78 SER A C 1
ATOM 553 O O . SER A 1 78 ? -18.762 -0.004 -2.460 1.00 84.00 78 SER A O 1
ATOM 555 N N . GLY A 1 79 ? -16.939 1.035 -3.240 1.00 86.06 79 GLY A N 1
ATOM 556 C CA . GLY A 1 79 ? -17.576 2.341 -3.431 1.00 86.06 79 GLY A CA 1
ATOM 557 C C . GLY A 1 79 ? -17.733 3.184 -2.162 1.00 86.06 79 GLY A C 1
ATOM 558 O O . GLY A 1 79 ? -18.387 4.226 -2.198 1.00 86.06 79 GLY A O 1
ATOM 559 N N . GLY A 1 80 ? -17.139 2.783 -1.033 1.00 87.44 80 GLY A N 1
ATOM 560 C CA . GLY A 1 80 ? -17.134 3.605 0.176 1.00 87.44 80 GLY A CA 1
ATOM 561 C C . GLY A 1 80 ? -16.373 4.912 -0.049 1.00 87.44 80 GLY A C 1
ATOM 562 O O . GLY A 1 80 ? -15.186 4.894 -0.371 1.00 87.44 80 GLY A O 1
ATOM 563 N N . ARG A 1 81 ? -17.039 6.051 0.147 1.00 88.38 81 ARG A N 1
ATOM 564 C CA . ARG A 1 81 ? -16.444 7.389 0.041 1.00 88.38 81 ARG A CA 1
ATOM 565 C C . ARG A 1 81 ? -16.510 8.109 1.378 1.00 88.38 81 ARG A C 1
ATOM 567 O O . ARG A 1 81 ? -17.491 8.013 2.106 1.00 88.38 81 ARG A O 1
ATOM 574 N N . THR A 1 82 ? -15.463 8.861 1.681 1.00 87.31 82 THR A N 1
ATOM 575 C CA . THR A 1 82 ? -15.436 9.804 2.802 1.00 87.31 82 THR A CA 1
ATOM 576 C C . THR A 1 82 ? -16.443 10.937 2.581 1.00 87.31 82 THR A C 1
ATOM 578 O O . THR A 1 82 ? -16.933 11.140 1.470 1.00 87.31 82 THR A O 1
ATOM 581 N N . LYS A 1 83 ? -16.707 11.740 3.618 1.00 83.88 83 LYS A N 1
ATOM 582 C CA . LYS A 1 83 ? -17.589 12.918 3.514 1.00 83.88 83 LYS A CA 1
ATOM 583 C C . LYS A 1 83 ? -17.128 13.927 2.448 1.00 83.88 83 LYS A C 1
ATOM 585 O O . LYS A 1 83 ? -17.954 14.624 1.878 1.00 83.88 83 LYS A O 1
ATOM 590 N N . ALA A 1 84 ? -15.829 13.973 2.154 1.00 88.00 84 ALA A N 1
ATOM 591 C CA . ALA A 1 84 ? -15.247 14.808 1.103 1.00 88.00 84 ALA A CA 1
ATOM 592 C C . ALA A 1 84 ? -15.332 14.178 -0.306 1.00 88.00 84 ALA A C 1
ATOM 594 O O . ALA A 1 84 ? -14.716 14.677 -1.240 1.00 88.00 84 ALA A O 1
ATOM 595 N N . GLY A 1 85 ? -16.022 13.044 -0.470 1.00 87.81 85 GLY A N 1
ATOM 596 C CA . GLY A 1 85 ? -16.165 12.341 -1.750 1.00 87.81 85 GLY A CA 1
ATOM 597 C C . GLY A 1 85 ? -14.960 11.486 -2.164 1.00 87.81 85 GLY A C 1
ATOM 598 O O . GLY A 1 85 ? -15.080 10.678 -3.082 1.00 87.81 85 GLY A O 1
ATOM 599 N N . ALA A 1 86 ? -13.822 11.589 -1.472 1.00 90.25 86 ALA A N 1
ATOM 600 C CA . ALA A 1 86 ? -12.645 10.759 -1.736 1.00 90.25 86 ALA A CA 1
ATOM 601 C C . ALA A 1 86 ? -12.886 9.282 -1.355 1.00 90.25 86 ALA A C 1
ATOM 603 O O . ALA A 1 86 ? -13.595 9.033 -0.372 1.00 90.25 86 ALA A O 1
ATOM 604 N N . PRO A 1 87 ? -12.292 8.301 -2.066 1.00 89.00 87 PRO A N 1
ATOM 605 C CA . PRO A 1 87 ? -12.440 6.883 -1.741 1.00 89.00 87 PRO A CA 1
ATOM 606 C C . PRO A 1 87 ? -11.900 6.566 -0.343 1.00 89.00 87 PRO A C 1
ATOM 608 O O . PRO A 1 87 ? -10.868 7.077 0.094 1.00 89.00 87 PRO A O 1
ATOM 611 N N . CYS A 1 88 ? -12.608 5.701 0.376 1.00 89.94 88 CYS A N 1
ATOM 612 C CA . CYS A 1 88 ? -12.250 5.325 1.733 1.00 89.94 88 CYS A CA 1
ATOM 613 C C . CYS A 1 88 ? -11.109 4.295 1.737 1.00 89.94 88 CYS A C 1
ATOM 615 O O . 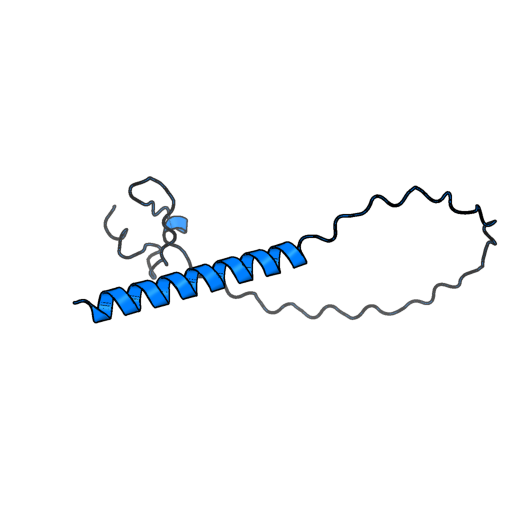CYS A 1 88 ? -11.298 3.129 1.399 1.00 89.94 88 CYS A O 1
ATOM 617 N N . ALA A 1 89 ? -9.921 4.702 2.191 1.00 90.62 89 ALA A N 1
ATOM 618 C CA . ALA A 1 89 ? -8.745 3.827 2.290 1.00 90.62 89 ALA A CA 1
ATOM 619 C C . ALA A 1 89 ? -8.738 2.912 3.538 1.00 90.62 89 ALA A C 1
ATOM 621 O O . ALA A 1 89 ? -7.776 2.169 3.777 1.00 90.62 89 ALA A O 1
ATOM 622 N N . ALA A 1 90 ? -9.792 2.956 4.361 1.00 91.00 90 ALA A N 1
ATOM 623 C CA . ALA A 1 90 ? -9.932 2.065 5.509 1.00 91.00 90 ALA A CA 1
ATOM 624 C C . ALA A 1 90 ? -10.011 0.600 5.050 1.00 91.00 90 ALA A C 1
ATOM 626 O O . ALA A 1 90 ? -10.522 0.308 3.965 1.00 91.00 90 ALA A O 1
ATOM 627 N N . ARG A 1 91 ? -9.520 -0.333 5.877 1.00 89.94 91 ARG A N 1
ATOM 628 C CA . ARG A 1 91 ? -9.688 -1.768 5.598 1.00 89.94 91 ARG A CA 1
ATOM 629 C C . ARG A 1 91 ? -11.173 -2.110 5.564 1.00 89.94 91 ARG A C 1
ATOM 631 O O . ARG A 1 91 ? -11.933 -1.671 6.431 1.00 89.94 91 ARG A O 1
ATOM 638 N N . ALA A 1 92 ? -11.561 -2.886 4.563 1.00 88.69 92 ALA A N 1
ATOM 639 C CA . ALA A 1 92 ? -12.879 -3.482 4.521 1.00 88.69 92 ALA A CA 1
ATOM 640 C C . ALA A 1 92 ? -12.999 -4.571 5.599 1.00 88.69 92 ALA A C 1
ATOM 642 O O . ALA A 1 92 ? -12.038 -5.276 5.907 1.00 88.69 92 ALA A O 1
ATOM 643 N N . THR A 1 93 ? -14.192 -4.693 6.175 1.00 87.06 93 THR A N 1
ATOM 644 C CA . THR A 1 93 ? -14.597 -5.903 6.901 1.00 87.06 93 THR A CA 1
ATOM 645 C C . THR A 1 93 ? -15.002 -6.985 5.891 1.00 87.06 93 THR A C 1
ATOM 647 O O . THR A 1 93 ? -14.999 -6.730 4.686 1.00 87.06 93 THR A O 1
ATOM 650 N N . ALA A 1 94 ? -15.401 -8.176 6.353 1.00 82.88 94 ALA A N 1
ATOM 651 C CA . ALA A 1 94 ? -15.870 -9.253 5.470 1.00 82.88 94 ALA A CA 1
ATOM 652 C C . ALA A 1 94 ? -17.001 -8.823 4.507 1.00 82.88 94 ALA A C 1
ATOM 654 O O . ALA A 1 94 ? -17.131 -9.385 3.429 1.00 82.88 94 ALA A O 1
ATOM 655 N N . GLY A 1 95 ? -17.781 -7.790 4.854 1.00 81.56 95 GLY A N 1
ATOM 656 C CA . GLY A 1 95 ? -18.834 -7.231 3.997 1.00 81.56 95 GLY A CA 1
ATOM 657 C C . GLY A 1 95 ? -18.376 -6.150 3.008 1.00 81.56 95 GLY A C 1
ATOM 658 O O . GLY A 1 95 ? -19.207 -5.371 2.552 1.00 81.56 95 GLY A O 1
ATOM 659 N N . GLY A 1 96 ? -17.074 -5.997 2.743 1.00 85.00 96 GLY A N 1
ATOM 660 C CA . GLY A 1 96 ? -16.546 -5.035 1.759 1.00 85.00 96 GLY A CA 1
ATOM 661 C C . GLY A 1 96 ? -16.528 -3.566 2.213 1.00 85.00 96 GLY A C 1
ATOM 662 O O . GLY A 1 96 ? -15.856 -2.733 1.609 1.00 85.00 96 GLY A O 1
ATOM 663 N N . ARG A 1 97 ? -17.188 -3.222 3.328 1.00 86.56 97 ARG A N 1
ATOM 664 C CA . ARG A 1 97 ? -17.197 -1.863 3.903 1.00 86.56 97 ARG A CA 1
ATOM 665 C C . ARG A 1 97 ? -16.496 -1.808 5.258 1.00 86.56 97 ARG A C 1
ATOM 667 O O . ARG A 1 97 ? -16.423 -2.804 5.979 1.00 86.56 97 ARG A O 1
ATOM 674 N N . CYS A 1 98 ? -15.963 -0.644 5.621 1.00 90.06 98 CYS A N 1
ATOM 675 C CA . CYS A 1 98 ? -15.425 -0.405 6.960 1.00 90.06 98 CYS A CA 1
ATOM 676 C C . CYS A 1 98 ? -16.548 -0.036 7.945 1.00 90.06 98 CYS A C 1
ATOM 678 O O . CYS A 1 98 ? -17.657 0.315 7.538 1.00 90.06 98 CYS A O 1
ATOM 680 N N . HIS A 1 99 ? -16.256 -0.054 9.249 1.00 86.69 99 HIS A N 1
ATOM 681 C CA . HIS A 1 99 ? -17.240 0.287 10.285 1.00 86.69 99 HIS A CA 1
ATOM 682 C C . HIS A 1 99 ? -17.858 1.687 10.117 1.00 86.69 99 HIS A C 1
ATOM 684 O O . HIS A 1 99 ? -19.025 1.872 10.448 1.00 86.69 99 HIS A O 1
ATOM 690 N N . HIS A 1 100 ? -17.128 2.644 9.534 1.00 82.88 100 HIS A N 1
ATOM 691 C CA . HIS A 1 100 ? -17.631 3.997 9.265 1.00 82.88 100 HIS A CA 1
ATOM 692 C C . HIS A 1 100 ? -18.645 4.074 8.114 1.00 82.88 100 HIS A C 1
ATOM 694 O O . HIS A 1 100 ? -19.403 5.035 8.038 1.00 82.88 100 HIS A O 1
ATOM 700 N N . HIS A 1 101 ? -18.676 3.077 7.226 1.00 78.50 101 HIS A N 1
ATOM 701 C CA . HIS A 1 101 ? -19.545 3.048 6.044 1.00 78.50 101 HIS A CA 1
ATOM 702 C C . HIS A 1 101 ? -20.525 1.871 6.062 1.00 78.50 101 HIS A C 1
ATOM 704 O O . HIS A 1 101 ? -21.035 1.475 5.019 1.00 78.50 101 HIS A O 1
ATOM 710 N N . ARG A 1 102 ? -20.808 1.305 7.241 1.00 70.25 102 ARG A N 1
ATOM 711 C CA . ARG A 1 102 ? -21.745 0.182 7.398 1.00 70.25 102 ARG A CA 1
ATOM 712 C C . ARG A 1 102 ? -23.217 0.572 7.159 1.00 70.25 102 ARG A C 1
ATOM 714 O O . ARG A 1 102 ? -24.023 -0.317 6.933 1.00 70.25 102 ARG A O 1
ATOM 721 N N . LEU A 1 103 ? -23.556 1.865 7.225 1.00 58.31 103 LEU A N 1
ATOM 722 C CA . LEU A 1 103 ? -24.932 2.357 7.424 1.00 58.31 103 LEU A CA 1
ATOM 723 C C . LEU A 1 103 ? -25.569 3.121 6.245 1.00 58.31 103 LEU A C 1
ATOM 725 O O . LEU A 1 103 ? -26.691 3.584 6.392 1.00 58.31 103 LEU A O 1
ATOM 729 N N . ALA A 1 104 ? -24.901 3.280 5.101 1.00 50.56 104 ALA A N 1
ATOM 730 C CA . ALA A 1 104 ? -25.517 3.918 3.931 1.00 50.56 104 ALA A CA 1
ATOM 731 C C . ALA A 1 104 ? -26.064 2.834 2.987 1.00 50.56 104 ALA A C 1
ATOM 733 O O . ALA A 1 104 ? -25.300 2.281 2.191 1.00 50.56 104 ALA A O 1
ATOM 734 N N . ALA A 1 105 ? -27.344 2.495 3.148 1.00 47.50 105 ALA A N 1
ATOM 735 C CA . ALA A 1 105 ? -28.135 1.674 2.232 1.00 47.50 105 ALA A CA 1
ATOM 736 C C . ALA A 1 105 ? -29.216 2.552 1.599 1.00 47.50 105 ALA A C 1
ATOM 738 O O . ALA A 1 105 ? -29.796 3.367 2.353 1.00 47.50 105 ALA A O 1
#

pLDDT: mean 77.8, std 13.29, range [46.0, 93.69]

Secondary structure (DSSP, 8-state):
-HHHHHHHHHHHHHHHHHHHHHHHHHHHHT--------------------------PPPPP-PPPPPPPPPPPBGGGGT-B-TTS-B--SBP-TTSS-GGGTT--

Solvent-accessible surface area (backbone atoms only — not comparable to full-atom values): 6996 Å² total; per-residue (Å²): 117,69,67,62,54,53,52,50,50,54,53,50,54,52,52,53,53,53,52,53,49,52,52,50,54,54,50,58,74,71,49,78,76,81,72,80,69,77,86,73,79,72,80,86,70,81,82,75,87,69,96,73,83,84,75,90,73,86,74,81,80,81,71,82,76,77,80,76,77,82,76,83,60,32,8,29,81,68,68,33,54,42,98,85,67,48,69,26,82,48,60,31,44,99,83,40,34,24,86,92,57,72,79,84,126

Foldseek 3Di:
DVVVVVVVVVVVVVVVVVVVVVVVVVVVVVDPPPPPDPPDPDPPDPPPDDPDDDDDDDDPDDDDDPDDDDDFQFLLVVVDADPVRHRGRHGDDPVSHDPVRPPDD

Mean predicted aligned error: 20.73 Å

Radius of gyration: 29.32 Å; Cα contacts (8 Å, |Δi|>4): 55; chains: 1; bounding box: 68×44×72 Å

Sequence (105 aa):
MRSRVVTALVVTAAGLTVSAALRRIRGRRAGAPAVSAPAVQAPVVPVVERDAVILPFPRPAVAPQPAQPAAPARCGDSGGRTKAGAPCAARATAGGRCHHHRLAA